Protein AF-A0A7S1U1L6-F1 (afdb_monomer)

Structure (mmCIF, N/CA/C/O backbone):
data_AF-A0A7S1U1L6-F1
#
_entry.id   AF-A0A7S1U1L6-F1
#
loop_
_atom_site.group_PDB
_atom_site.id
_atom_site.type_symbol
_atom_site.label_atom_id
_atom_site.label_alt_id
_atom_site.label_comp_id
_atom_site.label_asym_id
_atom_site.label_entity_id
_atom_site.label_seq_id
_atom_site.pdbx_PDB_ins_code
_atom_site.Cartn_x
_atom_site.Cartn_y
_atom_site.Cartn_z
_atom_site.occupancy
_atom_site.B_iso_or_equiv
_atom_site.auth_seq_id
_atom_site.auth_comp_id
_atom_site.auth_asym_id
_atom_site.auth_atom_id
_atom_site.pdbx_PDB_model_num
ATOM 1 N N . MET A 1 1 ? 3.323 -14.308 -35.738 1.00 57.06 1 MET A N 1
ATOM 2 C CA . MET A 1 1 ? 3.940 -14.763 -36.999 1.00 57.06 1 MET A CA 1
ATOM 3 C C . MET A 1 1 ? 5.128 -15.633 -36.657 1.00 57.06 1 MET A C 1
ATOM 5 O O . MET A 1 1 ? 6.142 -15.103 -36.243 1.00 57.06 1 MET A O 1
ATOM 9 N N . HIS A 1 2 ? 4.976 -16.950 -36.721 1.00 59.50 2 HIS A N 1
ATOM 10 C CA . HIS A 1 2 ? 6.103 -17.866 -36.569 1.00 59.50 2 HIS A CA 1
ATOM 11 C C . HIS A 1 2 ? 6.622 -18.168 -37.984 1.00 59.50 2 HIS A C 1
ATOM 13 O O . HIS A 1 2 ? 5.784 -18.481 -38.837 1.00 59.50 2 HIS A O 1
ATOM 19 N N . PRO A 1 3 ? 7.932 -18.046 -38.267 1.00 63.88 3 PRO A N 1
ATOM 20 C CA . PRO A 1 3 ? 8.476 -18.241 -39.618 1.00 63.88 3 PRO A CA 1
ATOM 21 C C . PRO A 1 3 ? 8.172 -19.635 -40.192 1.00 63.88 3 PRO A C 1
ATOM 23 O O . PRO A 1 3 ? 8.091 -19.804 -41.401 1.00 63.88 3 PRO A O 1
ATOM 26 N N . ASP A 1 4 ? 7.900 -20.609 -39.325 1.00 65.56 4 ASP A N 1
ATOM 27 C CA . ASP A 1 4 ? 7.534 -21.978 -39.705 1.00 65.56 4 ASP A CA 1
ATOM 28 C C . ASP A 1 4 ? 6.059 -22.128 -40.145 1.00 65.56 4 ASP A C 1
ATOM 30 O O . ASP A 1 4 ? 5.674 -23.099 -40.790 1.00 65.56 4 ASP A O 1
ATOM 34 N N . VAL A 1 5 ? 5.206 -21.152 -39.810 1.00 68.38 5 VAL A N 1
ATOM 35 C CA . VAL A 1 5 ? 3.756 -21.174 -40.094 1.00 68.38 5 VAL A CA 1
ATOM 36 C C . VAL A 1 5 ? 3.371 -20.131 -41.155 1.00 68.38 5 VAL A C 1
ATOM 38 O O . VAL A 1 5 ? 2.421 -20.330 -41.908 1.00 68.38 5 VAL A O 1
ATOM 41 N N . CYS A 1 6 ? 4.119 -19.027 -41.263 1.00 58.25 6 CYS A N 1
ATOM 42 C CA . CYS A 1 6 ? 3.937 -17.986 -42.280 1.00 58.25 6 CYS A CA 1
ATOM 43 C C . CYS A 1 6 ? 5.101 -18.000 -43.282 1.00 58.25 6 CYS A C 1
ATOM 45 O O . CYS A 1 6 ? 6.170 -17.481 -42.989 1.00 58.25 6 CYS A O 1
ATOM 47 N N . LYS A 1 7 ? 4.864 -18.534 -44.489 1.00 62.97 7 LYS A N 1
ATOM 48 C CA . LYS A 1 7 ? 5.844 -18.631 -45.595 1.00 62.97 7 LYS A CA 1
ATOM 49 C C . LYS A 1 7 ? 5.993 -17.340 -46.421 1.00 62.97 7 LYS A C 1
ATOM 51 O O . LYS A 1 7 ? 6.388 -17.393 -47.583 1.00 62.97 7 LYS A O 1
ATOM 56 N N . ALA A 1 8 ? 5.603 -16.195 -45.870 1.00 66.31 8 ALA A N 1
ATOM 57 C CA . ALA A 1 8 ? 5.705 -14.915 -46.562 1.00 66.31 8 ALA A CA 1
ATOM 58 C C . ALA A 1 8 ? 7.145 -14.380 -46.462 1.00 66.31 8 ALA A C 1
ATOM 60 O O . ALA A 1 8 ? 7.795 -14.537 -45.430 1.00 66.31 8 ALA A O 1
ATOM 61 N N . ALA A 1 9 ? 7.660 -13.769 -47.533 1.00 65.06 9 ALA A N 1
ATOM 62 C CA . ALA A 1 9 ? 9.056 -13.315 -47.610 1.00 65.06 9 ALA A CA 1
ATOM 63 C C . ALA A 1 9 ? 9.409 -12.212 -46.583 1.00 65.06 9 ALA A C 1
ATOM 65 O O . ALA A 1 9 ? 10.577 -11.986 -46.282 1.00 65.06 9 ALA A O 1
ATOM 66 N N . ASP A 1 10 ? 8.400 -11.548 -46.023 1.00 65.50 10 ASP A N 1
ATOM 67 C CA . ASP A 1 10 ? 8.478 -10.503 -44.999 1.00 65.50 10 ASP A CA 1
ATOM 68 C C . ASP A 1 10 ? 8.260 -11.026 -43.564 1.00 65.50 10 ASP A C 1
ATOM 70 O O . ASP A 1 10 ? 8.418 -10.277 -42.591 1.00 65.50 10 ASP A O 1
ATOM 74 N N . ALA A 1 11 ? 7.924 -12.311 -43.407 1.00 66.50 11 ALA A N 1
ATOM 75 C CA . ALA A 1 11 ? 7.625 -12.914 -42.112 1.00 66.50 11 ALA A CA 1
ATOM 76 C C . ALA A 1 11 ? 8.863 -12.980 -41.207 1.00 66.50 11 ALA A C 1
ATOM 78 O O . ALA A 1 11 ? 8.746 -12.781 -39.999 1.00 66.50 11 ALA A O 1
ATOM 79 N N . GLU A 1 12 ? 10.053 -13.194 -41.775 1.00 71.31 12 GLU A N 1
ATOM 80 C CA . GLU A 1 12 ? 11.312 -13.188 -41.020 1.00 71.31 12 GLU A CA 1
ATOM 81 C C . GLU A 1 12 ? 11.652 -11.784 -40.494 1.00 71.31 12 GLU A C 1
ATOM 83 O O . GLU A 1 12 ? 12.007 -11.622 -39.324 1.00 71.31 12 GLU A O 1
ATOM 88 N N . ALA A 1 13 ? 11.486 -10.754 -41.329 1.00 78.25 13 ALA A N 1
ATOM 89 C CA . ALA A 1 13 ? 11.744 -9.366 -40.950 1.00 78.25 13 ALA A CA 1
ATOM 90 C C . ALA A 1 13 ? 10.768 -8.894 -39.861 1.00 78.25 13 ALA A C 1
ATOM 92 O O . ALA A 1 13 ? 11.179 -8.309 -38.857 1.00 78.25 13 ALA A O 1
ATOM 93 N N . SER A 1 14 ? 9.485 -9.224 -40.021 1.00 77.12 14 SER A N 1
ATOM 94 C CA . SER A 1 14 ? 8.444 -8.904 -39.043 1.00 77.12 14 SER A CA 1
ATOM 95 C C . SER A 1 14 ? 8.641 -9.666 -37.732 1.00 77.12 14 SER A C 1
ATOM 97 O O . SER A 1 14 ? 8.487 -9.093 -36.655 1.00 77.12 14 SER A O 1
ATOM 99 N N . PHE A 1 15 ? 9.048 -10.939 -37.786 1.00 79.94 15 PHE A N 1
ATOM 100 C CA . PHE A 1 15 ? 9.373 -11.716 -36.588 1.00 79.94 15 PHE A CA 1
ATOM 101 C C . PHE A 1 15 ? 10.589 -11.150 -35.846 1.00 79.94 15 PHE A C 1
ATOM 103 O O . PHE A 1 15 ? 10.566 -11.060 -34.616 1.00 79.94 15 PHE A O 1
ATOM 110 N N . ARG A 1 16 ? 11.625 -10.713 -36.574 1.00 83.75 16 ARG A N 1
ATOM 111 C CA . ARG A 1 16 ? 12.809 -10.067 -35.988 1.00 83.75 16 ARG A CA 1
ATOM 112 C C . ARG A 1 16 ? 12.440 -8.766 -35.276 1.00 83.75 16 ARG A C 1
ATOM 114 O O . ARG A 1 16 ? 12.819 -8.593 -34.121 1.00 83.75 16 ARG A O 1
ATO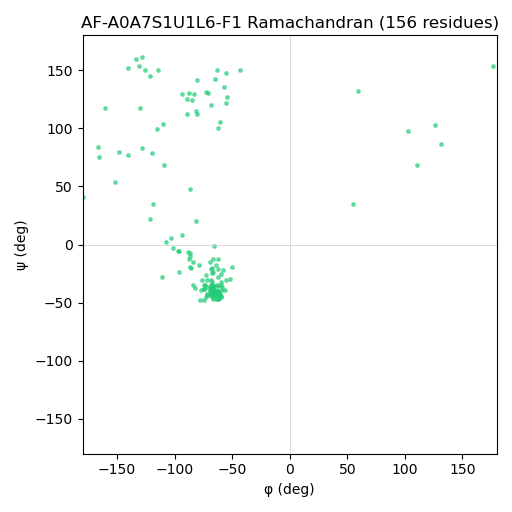M 121 N N . ALA A 1 17 ? 11.639 -7.916 -35.915 1.00 83.75 17 ALA A N 1
ATOM 122 C CA . ALA A 1 17 ? 11.164 -6.666 -35.323 1.00 83.75 17 ALA A CA 1
ATOM 123 C C . ALA A 1 17 ? 10.311 -6.898 -34.062 1.00 83.75 17 ALA A C 1
ATOM 125 O O . ALA A 1 17 ? 10.502 -6.233 -33.045 1.00 83.75 17 ALA A O 1
ATOM 126 N N . ILE A 1 18 ? 9.405 -7.882 -34.094 1.00 85.06 18 ILE A N 1
ATOM 127 C CA . ILE A 1 18 ? 8.575 -8.241 -32.935 1.00 85.06 18 ILE A CA 1
ATOM 128 C C . ILE A 1 18 ? 9.435 -8.805 -31.798 1.00 85.06 18 ILE A C 1
ATOM 130 O O . ILE A 1 18 ? 9.212 -8.461 -30.640 1.00 85.06 18 ILE A O 1
ATOM 134 N N . SER A 1 19 ? 10.433 -9.634 -32.110 1.00 85.75 19 SER A N 1
ATOM 135 C CA . SER A 1 19 ? 11.338 -10.213 -31.109 1.00 85.75 19 SER A CA 1
ATOM 136 C C . SER A 1 19 ? 12.188 -9.143 -30.420 1.00 85.75 19 SER A C 1
ATOM 138 O O . SER A 1 19 ? 12.371 -9.178 -29.203 1.00 85.75 19 SER A O 1
ATOM 140 N N . GLU A 1 20 ? 12.674 -8.160 -31.177 1.00 85.69 20 GLU A N 1
ATOM 141 C CA . GLU A 1 20 ? 13.434 -7.033 -30.635 1.00 85.69 20 GLU A CA 1
ATOM 142 C C . GLU A 1 20 ? 12.567 -6.124 -29.755 1.00 85.69 20 GLU A C 1
ATOM 144 O O . GLU A 1 20 ? 12.964 -5.798 -28.634 1.00 85.69 20 GLU A O 1
ATOM 149 N N . ALA A 1 21 ? 11.357 -5.788 -30.212 1.00 89.31 21 ALA A N 1
ATOM 150 C CA . ALA A 1 21 ? 10.394 -5.027 -29.421 1.00 89.31 21 ALA A CA 1
ATOM 151 C C . ALA A 1 21 ? 10.014 -5.766 -28.130 1.00 89.31 21 ALA A C 1
ATOM 153 O O . ALA A 1 21 ? 9.971 -5.163 -27.058 1.00 89.31 21 ALA A O 1
ATOM 154 N N . TYR A 1 22 ? 9.796 -7.082 -28.211 1.00 87.44 22 TYR A N 1
ATOM 155 C CA . TYR A 1 22 ? 9.485 -7.901 -27.046 1.00 87.44 22 TYR A CA 1
ATOM 156 C C . TYR A 1 22 ? 10.623 -7.883 -26.028 1.00 87.44 22 TYR A C 1
ATOM 158 O O . TYR A 1 22 ? 10.353 -7.664 -24.857 1.00 87.44 22 TYR A O 1
ATOM 166 N N . ARG A 1 23 ? 11.889 -8.005 -26.454 1.00 87.75 23 ARG A N 1
ATOM 167 C CA .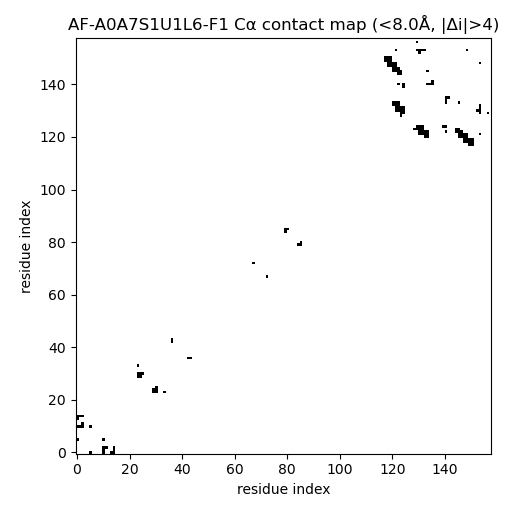 ARG A 1 23 ? 13.053 -7.944 -25.550 1.00 87.75 23 ARG A CA 1
ATOM 168 C C . ARG A 1 23 ? 13.102 -6.652 -24.727 1.00 87.75 23 ARG A C 1
ATOM 170 O O . ARG A 1 23 ? 13.475 -6.687 -23.559 1.00 87.75 23 ARG A O 1
ATOM 177 N N . VAL A 1 24 ? 12.747 -5.521 -25.335 1.00 87.75 24 VAL A N 1
ATOM 178 C CA . VAL A 1 24 ? 12.731 -4.212 -24.661 1.00 87.75 24 VAL A CA 1
ATOM 179 C C . VAL A 1 24 ? 11.505 -4.064 -23.757 1.00 87.75 24 VAL A C 1
ATOM 181 O O . VAL A 1 24 ? 11.617 -3.529 -22.660 1.00 87.75 24 VAL A O 1
ATOM 184 N N . LEU A 1 25 ? 10.339 -4.545 -24.192 1.00 88.81 25 LEU A N 1
ATOM 185 C CA . LEU A 1 25 ? 9.076 -4.372 -23.465 1.00 88.81 25 LEU A CA 1
ATOM 186 C C . LEU A 1 25 ? 8.821 -5.438 -22.387 1.00 88.81 25 LEU A C 1
ATOM 188 O O . LEU A 1 25 ? 7.998 -5.203 -21.500 1.00 88.81 25 LEU A O 1
ATOM 192 N N . SER A 1 26 ? 9.485 -6.595 -22.460 1.00 90.06 26 SER A N 1
ATOM 193 C CA . SER A 1 26 ? 9.336 -7.695 -21.500 1.00 90.06 26 SER A CA 1
ATOM 194 C C . SER A 1 26 ? 10.060 -7.435 -20.183 1.00 90.06 26 SER A C 1
ATOM 196 O O . SER A 1 26 ? 9.627 -7.920 -19.143 1.00 90.06 26 SER A O 1
ATOM 198 N N . ASP A 1 27 ? 11.168 -6.693 -20.223 1.00 90.12 27 ASP A N 1
ATOM 199 C CA . ASP A 1 27 ? 11.929 -6.317 -19.035 1.00 90.12 27 ASP A CA 1
ATOM 200 C C . ASP A 1 27 ? 11.383 -4.997 -18.473 1.00 90.12 27 ASP A C 1
ATOM 202 O O . ASP A 1 27 ? 11.296 -3.989 -19.178 1.00 90.12 27 ASP A O 1
ATOM 206 N N . ALA A 1 28 ? 11.004 -4.999 -17.193 1.00 87.88 28 ALA A N 1
ATOM 207 C CA . ALA A 1 28 ? 10.410 -3.838 -16.538 1.00 87.88 28 ALA A CA 1
ATOM 208 C C . ALA A 1 28 ? 11.340 -2.610 -16.539 1.00 87.88 28 ALA A C 1
ATOM 210 O O . ALA A 1 28 ? 10.861 -1.487 -16.678 1.00 87.88 28 ALA A O 1
ATOM 211 N N . ASN A 1 29 ? 12.654 -2.809 -16.430 1.00 83.38 29 ASN A N 1
ATOM 212 C CA . ASN A 1 29 ? 13.639 -1.732 -16.435 1.00 83.38 29 ASN A CA 1
ATOM 213 C C . ASN A 1 29 ? 13.827 -1.162 -17.849 1.00 83.38 29 ASN A C 1
ATOM 215 O O . ASN A 1 29 ? 13.749 0.049 -18.056 1.00 83.38 29 ASN A O 1
ATOM 219 N N . LEU A 1 30 ? 13.993 -2.033 -18.850 1.00 86.06 30 LEU A N 1
ATOM 220 C CA . LEU A 1 30 ? 14.130 -1.598 -20.247 1.00 86.06 30 LEU A CA 1
ATOM 221 C C . LEU A 1 30 ? 12.865 -0.895 -20.757 1.00 86.06 30 LEU A C 1
ATOM 223 O O . LEU A 1 30 ? 12.962 0.090 -21.494 1.00 86.06 30 LEU A O 1
ATOM 227 N N . ARG A 1 31 ? 11.688 -1.338 -20.308 1.00 90.06 31 ARG A N 1
ATOM 228 C CA . ARG A 1 31 ? 10.414 -0.684 -20.606 1.00 90.06 31 ARG A CA 1
ATOM 229 C C . ARG A 1 31 ? 10.330 0.718 -20.010 1.00 90.06 31 ARG A C 1
ATOM 231 O O . ARG A 1 31 ? 9.894 1.631 -20.705 1.00 90.06 31 ARG A O 1
ATOM 238 N N . VAL A 1 32 ? 10.768 0.911 -18.766 1.00 89.19 32 VAL A N 1
ATOM 239 C CA . VAL A 1 32 ? 10.796 2.242 -18.133 1.00 89.19 32 VAL A CA 1
ATOM 240 C C . VAL A 1 32 ? 11.704 3.189 -18.914 1.00 89.19 32 VAL A C 1
ATOM 242 O O . VAL A 1 32 ? 11.277 4.292 -19.246 1.00 89.19 32 VAL A O 1
ATOM 245 N N . ILE A 1 33 ? 12.904 2.738 -19.293 1.00 85.56 33 ILE A N 1
ATOM 246 C CA . ILE A 1 33 ? 13.844 3.530 -20.102 1.00 85.56 33 ILE A CA 1
ATOM 247 C C . ILE A 1 33 ? 13.218 3.906 -21.455 1.00 85.56 33 ILE A C 1
ATOM 249 O O . ILE A 1 33 ? 13.291 5.064 -21.871 1.00 85.56 33 ILE A O 1
ATOM 253 N N . TYR A 1 34 ? 12.559 2.956 -22.124 1.00 85.69 34 TYR A N 1
ATOM 254 C CA . TYR A 1 34 ? 11.847 3.204 -23.380 1.00 85.69 34 TYR A CA 1
ATOM 255 C C . TYR A 1 34 ? 10.701 4.219 -23.212 1.00 85.69 34 TYR A C 1
ATOM 257 O O . TYR A 1 34 ? 10.585 5.169 -23.992 1.00 85.69 34 TYR A O 1
ATOM 265 N N . ASP A 1 35 ? 9.883 4.071 -22.167 1.00 89.31 35 ASP A N 1
ATOM 266 C CA . ASP A 1 35 ? 8.751 4.957 -21.876 1.00 89.31 35 ASP A CA 1
ATOM 267 C C . ASP A 1 35 ? 9.206 6.369 -21.455 1.00 89.31 35 ASP A C 1
ATOM 269 O O . ASP A 1 35 ? 8.517 7.362 -21.713 1.00 89.31 35 ASP A O 1
ATOM 273 N N . GLU A 1 36 ? 10.363 6.500 -20.810 1.00 84.81 36 GLU A N 1
ATOM 274 C CA . GLU A 1 36 ? 10.987 7.788 -20.492 1.00 84.81 36 GLU A CA 1
ATOM 275 C C . GLU A 1 36 ? 11.570 8.478 -21.727 1.00 84.81 36 GLU A C 1
ATOM 277 O O . GLU A 1 36 ? 11.309 9.666 -21.937 1.00 84.81 36 GLU A O 1
ATOM 282 N N . ALA A 1 37 ? 12.287 7.734 -22.574 1.00 84.25 37 ALA A N 1
ATOM 283 C CA . ALA A 1 37 ? 12.810 8.236 -23.843 1.00 84.25 37 ALA A CA 1
ATOM 284 C C . ALA A 1 37 ? 11.683 8.735 -24.758 1.00 84.25 37 ALA A C 1
ATOM 286 O O . ALA A 1 37 ? 11.805 9.789 -25.383 1.00 84.25 37 ALA A O 1
ATOM 287 N N . ARG A 1 38 ? 10.547 8.024 -24.776 1.00 81.38 38 ARG A N 1
ATOM 288 C CA . ARG A 1 38 ? 9.355 8.411 -25.539 1.00 81.38 38 ARG A CA 1
ATOM 289 C C . ARG A 1 38 ? 8.679 9.671 -24.997 1.00 81.38 38 ARG A C 1
ATOM 291 O O . ARG A 1 38 ? 8.219 10.496 -25.782 1.00 81.38 38 ARG A O 1
ATOM 298 N N . ARG A 1 39 ? 8.581 9.819 -23.672 1.00 84.69 39 ARG A N 1
ATOM 299 C CA . ARG A 1 39 ? 7.947 10.990 -23.037 1.00 84.69 39 ARG A CA 1
ATOM 300 C C . ARG A 1 39 ? 8.793 12.251 -23.142 1.00 84.69 39 ARG A C 1
ATOM 302 O O . ARG A 1 39 ? 8.236 13.343 -23.083 1.00 84.69 39 ARG A O 1
ATOM 309 N N . ASN A 1 40 ? 10.112 12.116 -23.265 1.00 79.38 40 ASN A N 1
ATOM 310 C CA . ASN A 1 40 ? 11.010 13.261 -23.243 1.00 79.38 40 ASN A CA 1
ATOM 311 C C . ASN A 1 40 ? 12.158 13.112 -24.264 1.00 79.38 40 ASN A C 1
ATOM 313 O O . ASN A 1 40 ? 13.297 12.832 -23.883 1.00 79.38 40 ASN A O 1
ATOM 317 N N . PRO A 1 41 ? 11.887 13.329 -25.565 1.00 69.25 41 PRO A N 1
ATOM 318 C CA . PRO A 1 41 ? 12.867 13.116 -26.635 1.00 69.25 41 PRO A CA 1
ATOM 319 C C . PRO A 1 41 ? 14.108 14.020 -26.522 1.00 69.25 41 PRO A C 1
ATOM 321 O O . PRO A 1 41 ? 15.171 13.677 -27.023 1.00 69.25 41 PRO A O 1
ATOM 324 N N . HIS A 1 42 ? 14.011 15.145 -25.808 1.00 68.31 42 HIS A N 1
ATOM 325 C CA . HIS A 1 42 ? 15.128 16.073 -25.588 1.00 68.31 42 HIS A CA 1
ATOM 326 C C . HIS A 1 42 ? 16.010 15.726 -24.381 1.00 68.31 42 HIS A C 1
ATOM 328 O O . HIS A 1 42 ? 17.050 16.357 -24.184 1.00 68.31 42 HIS A O 1
ATOM 334 N N . ARG A 1 43 ? 15.624 14.741 -23.557 1.00 57.34 43 ARG A N 1
ATOM 335 C CA . ARG A 1 43 ? 16.415 14.332 -22.384 1.00 57.34 43 ARG A CA 1
ATOM 336 C C . ARG A 1 43 ? 17.684 13.576 -22.780 1.00 57.34 43 ARG A C 1
ATOM 338 O O . ARG A 1 43 ? 18.690 13.704 -22.097 1.00 57.34 43 ARG A O 1
ATOM 345 N N . PHE A 1 44 ? 17.647 12.853 -23.899 1.00 56.06 44 PHE A N 1
ATOM 346 C CA . PHE A 1 44 ? 18.793 12.107 -24.427 1.00 56.06 44 PHE A CA 1
ATOM 347 C C . PHE A 1 44 ? 19.751 12.955 -25.277 1.00 56.06 44 PHE A C 1
ATOM 349 O O . PHE A 1 44 ? 20.884 12.545 -25.492 1.00 56.06 44 PHE A O 1
ATOM 356 N N . ASP A 1 45 ? 19.338 14.150 -25.708 1.00 55.78 45 ASP A N 1
ATOM 357 C CA . ASP A 1 45 ? 20.158 15.044 -26.544 1.00 55.78 45 ASP A CA 1
ATOM 358 C C . ASP A 1 45 ? 21.082 15.959 -25.710 1.00 55.78 45 ASP A C 1
ATOM 360 O O . ASP A 1 45 ? 22.088 16.473 -26.190 1.00 55.78 45 ASP A O 1
ATOM 364 N N . LYS A 1 46 ? 20.779 16.143 -24.414 1.00 47.91 46 LYS A N 1
ATOM 365 C CA . LYS A 1 46 ? 21.547 17.019 -23.506 1.00 47.91 46 LYS A CA 1
ATOM 366 C C . LYS A 1 46 ? 22.409 16.290 -22.474 1.00 47.91 46 LYS A C 1
ATOM 368 O O . LYS A 1 46 ? 23.075 16.946 -21.678 1.00 47.91 46 LYS A O 1
ATOM 373 N N . THR A 1 47 ? 22.447 14.960 -22.496 1.00 44.78 47 THR A N 1
ATOM 374 C CA . THR A 1 47 ? 23.335 14.160 -21.638 1.00 44.78 47 THR A CA 1
ATOM 375 C C . THR A 1 47 ? 24.437 13.539 -22.487 1.00 44.78 47 THR A C 1
ATOM 377 O O . THR A 1 47 ? 24.510 12.330 -22.693 1.00 44.78 47 THR A O 1
ATOM 380 N N . GLY A 1 48 ? 25.324 14.398 -22.993 1.00 45.91 48 GLY A N 1
ATOM 381 C CA . GLY A 1 48 ? 26.652 13.972 -23.407 1.00 45.91 48 GLY A CA 1
ATOM 382 C C . GLY A 1 48 ? 27.398 13.434 -22.187 1.00 45.91 48 GLY A C 1
ATOM 383 O O . GLY A 1 48 ? 27.898 14.208 -21.379 1.00 45.91 48 GLY A O 1
ATOM 384 N N . GLY A 1 49 ? 27.447 12.110 -22.050 1.00 49.78 49 GLY A N 1
ATOM 385 C CA . GLY A 1 49 ? 28.299 11.427 -21.081 1.00 49.78 49 GLY A CA 1
ATOM 386 C C . GLY A 1 49 ? 27.553 10.456 -20.176 1.00 49.78 49 GLY A C 1
ATOM 387 O O . GLY A 1 49 ? 26.964 10.852 -19.178 1.00 49.78 49 GLY A O 1
ATOM 388 N N . GLY A 1 50 ? 27.689 9.164 -20.480 1.00 49.72 50 GLY A N 1
ATOM 389 C CA . GLY A 1 50 ? 27.592 8.117 -19.464 1.00 49.72 50 GLY A CA 1
ATOM 390 C C . GLY A 1 50 ? 26.362 7.219 -19.529 1.00 49.72 50 GLY A C 1
ATOM 391 O O . GLY A 1 50 ? 25.569 7.228 -18.602 1.00 49.72 50 GLY A O 1
ATOM 392 N N . MET A 1 51 ? 26.262 6.377 -20.561 1.00 46.81 51 MET A N 1
ATOM 393 C CA . MET A 1 51 ? 25.870 4.966 -20.390 1.00 46.81 51 MET A CA 1
ATOM 394 C C . MET A 1 51 ? 26.189 4.185 -21.675 1.00 46.81 51 MET A C 1
ATOM 396 O O . MET A 1 51 ? 25.330 3.902 -22.501 1.00 46.81 51 MET A O 1
ATOM 400 N N . GLY A 1 52 ? 27.472 3.895 -21.885 1.00 44.47 52 GLY A N 1
ATOM 401 C CA . GLY A 1 52 ? 27.972 3.176 -23.059 1.00 44.47 52 GLY A CA 1
ATOM 402 C C . GLY A 1 52 ? 29.251 2.425 -22.719 1.00 44.47 52 GLY A C 1
ATOM 403 O O . GLY A 1 52 ? 30.285 2.637 -23.337 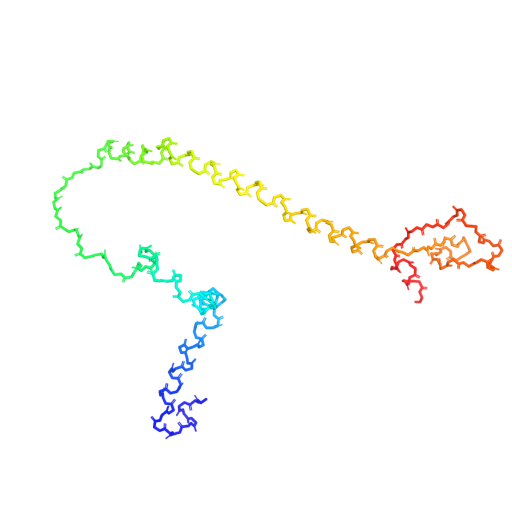1.00 44.47 52 GLY A O 1
ATOM 404 N N . ALA A 1 53 ? 29.211 1.595 -21.676 1.00 47.12 53 ALA A N 1
ATOM 405 C CA . ALA A 1 53 ? 30.346 0.789 -21.230 1.00 47.12 53 ALA A CA 1
ATOM 406 C C . ALA A 1 53 ? 30.429 -0.555 -21.982 1.00 47.12 53 ALA A C 1
ATOM 408 O O . ALA A 1 53 ? 30.597 -1.609 -21.375 1.00 47.12 53 ALA A O 1
ATOM 409 N N . TYR A 1 54 ? 30.324 -0.525 -23.313 1.00 46.91 54 TYR A N 1
ATOM 410 C CA . TYR A 1 54 ? 30.586 -1.685 -24.169 1.00 46.91 54 TYR A CA 1
ATOM 411 C C . TYR A 1 54 ? 31.580 -1.273 -25.262 1.00 46.91 54 TYR A C 1
ATOM 413 O O . TYR A 1 54 ? 31.195 -0.903 -26.364 1.00 46.91 54 TYR A O 1
ATOM 421 N N . GLY A 1 55 ? 32.877 -1.294 -24.941 1.00 45.75 55 GLY A N 1
ATOM 422 C CA . GLY A 1 55 ? 33.947 -1.135 -25.935 1.00 45.75 55 GLY A CA 1
ATOM 423 C C . GLY A 1 55 ? 35.009 -0.110 -25.552 1.00 45.75 55 GLY A C 1
ATOM 424 O O . GLY A 1 55 ? 34.937 1.046 -25.947 1.00 45.75 55 GLY A O 1
ATOM 425 N N . GLY A 1 56 ? 36.032 -0.530 -24.804 1.00 39.22 56 GLY A N 1
ATOM 426 C CA . GLY A 1 56 ? 37.129 0.378 -24.458 1.00 39.22 56 GLY A CA 1
ATOM 427 C C . GLY A 1 56 ? 38.241 -0.225 -23.608 1.00 39.22 56 GLY A C 1
ATOM 428 O O . GLY A 1 56 ? 38.712 0.428 -22.688 1.00 39.22 56 GLY A O 1
ATOM 429 N N . ALA A 1 57 ? 38.665 -1.463 -23.880 1.00 41.22 57 ALA A N 1
ATOM 430 C CA . ALA A 1 57 ? 39.763 -2.120 -23.155 1.00 41.22 57 ALA A CA 1
ATOM 431 C C . ALA A 1 57 ? 40.951 -2.481 -24.071 1.00 41.22 57 ALA A C 1
ATOM 433 O O . ALA A 1 57 ? 41.597 -3.507 -23.884 1.00 41.22 57 ALA A O 1
ATOM 434 N N . ALA A 1 58 ? 41.240 -1.654 -25.083 1.00 44.81 58 ALA A N 1
ATOM 435 C CA . ALA A 1 58 ? 42.305 -1.907 -26.065 1.00 44.81 58 ALA A CA 1
ATOM 436 C C . ALA A 1 58 ? 43.382 -0.810 -26.122 1.00 44.81 58 ALA A C 1
ATOM 438 O O . ALA A 1 58 ? 44.086 -0.678 -27.117 1.00 44.81 58 ALA A O 1
ATOM 439 N N . ALA A 1 59 ? 43.545 -0.019 -25.064 1.00 48.91 59 ALA A N 1
ATOM 440 C CA . ALA A 1 59 ? 44.612 0.970 -25.017 1.00 48.91 59 ALA A CA 1
ATOM 441 C C . ALA A 1 59 ? 45.094 1.157 -23.587 1.00 48.91 59 ALA A C 1
ATOM 443 O O . ALA A 1 59 ? 44.656 2.113 -22.971 1.00 48.91 59 ALA A O 1
ATOM 444 N N . ARG A 1 60 ? 45.943 0.241 -23.079 1.00 42.34 60 ARG A N 1
ATOM 445 C CA . ARG A 1 60 ? 47.126 0.501 -22.216 1.00 42.34 60 ARG A CA 1
ATOM 446 C C . ARG A 1 60 ? 48.004 -0.759 -22.144 1.00 42.34 60 ARG A C 1
ATOM 448 O O . ARG A 1 60 ? 47.927 -1.538 -21.203 1.00 42.34 60 ARG A O 1
ATOM 455 N N . ARG A 1 61 ? 48.873 -0.954 -23.137 1.00 50.03 61 ARG A N 1
ATOM 456 C CA . ARG A 1 61 ? 50.143 -1.671 -22.940 1.00 50.03 61 ARG A CA 1
ATOM 457 C C . ARG A 1 61 ? 51.271 -0.678 -23.184 1.00 50.03 61 ARG A C 1
ATOM 459 O O . ARG A 1 61 ? 51.602 -0.413 -24.331 1.00 50.03 61 ARG A O 1
ATOM 466 N N . ALA A 1 62 ? 51.836 -0.139 -22.109 1.00 41.50 62 ALA A N 1
ATOM 467 C CA . ALA A 1 62 ? 53.162 0.467 -22.111 1.00 41.50 62 ALA A CA 1
ATOM 468 C C . ALA A 1 62 ? 53.700 0.533 -20.673 1.00 41.50 62 ALA A C 1
ATOM 470 O O . ALA A 1 62 ? 53.137 1.236 -19.843 1.00 41.50 62 ALA A O 1
ATOM 471 N N . GLY A 1 63 ? 54.810 -0.169 -20.423 1.00 40.12 63 GLY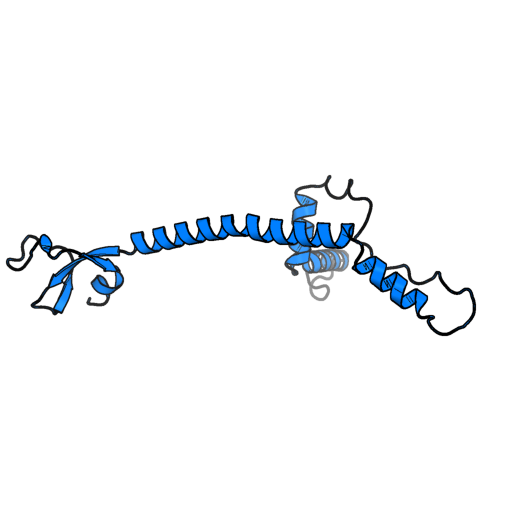 A N 1
ATOM 472 C CA . GLY A 1 63 ? 55.817 0.274 -19.456 1.00 40.12 63 GLY A CA 1
ATOM 473 C C . GLY A 1 63 ? 55.857 -0.398 -18.080 1.00 40.12 63 GLY A C 1
ATOM 474 O O . GLY A 1 63 ? 55.182 0.050 -17.171 1.00 40.12 63 GLY A O 1
ATOM 475 N N . LYS A 1 64 ? 56.770 -1.378 -17.973 1.00 46.81 64 LYS A N 1
ATOM 476 C CA . LYS A 1 64 ? 57.747 -1.645 -16.890 1.00 46.81 64 LYS A CA 1
ATOM 477 C C . LYS A 1 64 ? 57.248 -1.900 -15.448 1.00 46.81 64 LYS A C 1
ATOM 479 O O . LYS A 1 64 ? 56.443 -1.176 -14.887 1.00 46.81 64 LYS A O 1
ATOM 484 N N . SER A 1 65 ? 57.799 -2.967 -14.877 1.00 56.06 65 SER A N 1
ATOM 485 C CA . SER A 1 65 ? 57.614 -3.480 -13.519 1.00 56.06 65 SER A CA 1
ATOM 486 C C . SER A 1 65 ? 57.915 -2.450 -12.425 1.00 56.06 65 SER A C 1
ATOM 488 O O . SER A 1 65 ? 58.795 -1.616 -12.608 1.00 56.06 65 SER A O 1
ATOM 490 N N . ASP A 1 66 ? 57.200 -2.521 -11.298 1.00 53.34 66 ASP A N 1
ATOM 491 C CA . ASP A 1 66 ? 57.725 -2.912 -9.975 1.00 53.34 66 ASP A CA 1
ATOM 492 C C . ASP A 1 66 ? 56.598 -2.784 -8.922 1.00 53.34 66 ASP A C 1
ATOM 494 O O . ASP A 1 66 ? 55.612 -2.082 -9.138 1.00 53.34 66 ASP A O 1
ATOM 498 N N . ALA A 1 67 ? 56.681 -3.563 -7.840 1.00 62.72 67 ALA A N 1
ATOM 499 C CA . ALA A 1 67 ? 55.642 -3.780 -6.820 1.00 62.72 67 ALA A CA 1
ATOM 500 C C . ALA A 1 67 ? 54.888 -2.506 -6.359 1.00 62.72 67 ALA A C 1
ATOM 502 O O . ALA A 1 67 ? 55.488 -1.430 -6.320 1.00 62.72 67 ALA A O 1
ATOM 503 N N . PRO A 1 68 ? 53.599 -2.606 -5.951 1.00 54.19 68 PRO A N 1
ATOM 504 C CA . PRO A 1 68 ? 52.819 -1.445 -5.528 1.00 54.19 68 PRO A CA 1
ATOM 505 C C . PRO A 1 68 ? 53.484 -0.793 -4.314 1.00 54.19 68 PRO A C 1
ATOM 507 O O . PRO A 1 68 ? 53.437 -1.308 -3.198 1.00 54.19 68 PRO A O 1
ATOM 510 N N . SER A 1 69 ? 54.134 0.344 -4.541 1.00 64.56 69 SER A N 1
ATOM 511 C CA . SER A 1 69 ? 54.698 1.157 -3.477 1.00 64.56 69 SER A CA 1
ATOM 512 C C . SER A 1 69 ? 53.558 1.684 -2.603 1.00 64.56 69 SER A C 1
ATOM 514 O O . SER A 1 69 ? 52.480 2.028 -3.092 1.00 64.56 69 SER A O 1
ATOM 516 N N . VAL A 1 70 ? 53.790 1.755 -1.290 1.00 63.31 70 VAL A N 1
ATOM 517 C CA . VAL A 1 70 ? 52.830 2.228 -0.269 1.00 63.31 70 VAL A CA 1
ATOM 518 C C . VAL A 1 70 ? 52.188 3.587 -0.596 1.00 63.31 70 VAL A C 1
ATOM 520 O O . VAL A 1 70 ? 51.104 3.898 -0.107 1.00 63.31 70 VAL A O 1
ATOM 523 N N . HIS A 1 71 ? 52.810 4.361 -1.487 1.00 59.75 71 HIS A N 1
ATOM 524 C CA . HIS A 1 71 ? 52.304 5.618 -2.032 1.00 59.75 71 HIS A CA 1
ATOM 525 C C . HIS A 1 71 ? 51.070 5.459 -2.938 1.00 59.75 71 HIS A C 1
ATOM 527 O O . HIS A 1 71 ? 50.204 6.327 -2.923 1.00 59.75 71 HIS A O 1
ATOM 533 N N . VAL A 1 72 ? 50.933 4.352 -3.679 1.00 63.22 72 VAL A N 1
ATOM 534 C CA . VAL A 1 72 ? 49.745 4.079 -4.516 1.00 63.22 72 VAL A CA 1
ATOM 535 C C . VAL A 1 72 ? 48.535 3.731 -3.644 1.00 63.22 72 VAL A C 1
ATOM 537 O O . VAL A 1 72 ? 47.419 4.158 -3.931 1.00 63.22 72 VAL A O 1
ATOM 540 N N . LEU A 1 73 ? 48.763 3.008 -2.542 1.00 59.91 73 LEU A N 1
ATOM 541 C CA . LEU A 1 73 ? 47.719 2.690 -1.565 1.00 59.91 73 LEU A CA 1
ATOM 542 C C . LEU A 1 73 ? 47.266 3.935 -0.785 1.00 59.91 73 LEU A C 1
ATOM 544 O O . LEU A 1 73 ? 46.068 4.104 -0.574 1.00 59.91 73 LEU A O 1
ATOM 548 N N . HIS A 1 74 ? 48.188 4.831 -0.415 1.00 60.44 74 HIS A N 1
ATOM 549 C CA . HIS A 1 74 ? 47.836 6.113 0.213 1.00 60.44 74 HIS A CA 1
ATOM 550 C C . HIS A 1 74 ? 47.080 7.048 -0.738 1.00 60.44 74 HIS A C 1
ATOM 552 O O . HIS A 1 74 ? 46.058 7.597 -0.350 1.00 60.44 74 HIS A O 1
ATOM 558 N N . ALA A 1 75 ? 47.509 7.167 -1.999 1.00 62.28 75 ALA A N 1
ATOM 559 C CA . ALA A 1 75 ? 46.812 7.996 -2.984 1.00 62.28 75 ALA A CA 1
ATOM 560 C C . ALA A 1 75 ? 45.378 7.503 -3.259 1.00 62.28 75 ALA A C 1
ATOM 562 O O . ALA A 1 75 ? 44.463 8.304 -3.445 1.00 62.28 75 ALA A O 1
ATOM 563 N N . ALA A 1 76 ? 45.164 6.184 -3.249 1.00 62.91 76 ALA A N 1
ATOM 564 C CA . ALA A 1 76 ? 43.827 5.605 -3.343 1.00 62.91 76 ALA A CA 1
ATOM 565 C C . ALA A 1 76 ? 42.977 5.906 -2.096 1.00 62.91 76 ALA A C 1
ATOM 567 O O . ALA A 1 76 ? 41.780 6.161 -2.222 1.00 62.91 76 ALA A O 1
ATOM 568 N N . PHE A 1 77 ? 43.588 5.911 -0.907 1.00 61.56 77 PHE A N 1
ATOM 569 C CA . PHE A 1 77 ? 42.906 6.269 0.334 1.00 61.56 77 PHE A CA 1
ATOM 570 C C . PHE A 1 77 ? 42.506 7.751 0.345 1.00 61.56 77 PHE A C 1
ATOM 572 O O . PHE A 1 77 ? 41.334 8.036 0.567 1.00 61.56 77 PHE A O 1
ATOM 579 N N . ASP A 1 78 ? 43.411 8.664 -0.025 1.00 61.38 78 ASP A N 1
ATOM 580 C CA . ASP A 1 78 ? 43.150 10.111 -0.121 1.00 61.38 78 ASP A CA 1
ATOM 581 C C . ASP A 1 78 ? 42.072 10.462 -1.160 1.00 61.38 78 ASP A C 1
ATOM 583 O O . ASP A 1 78 ? 41.349 11.444 -1.000 1.00 61.38 78 ASP A O 1
ATOM 587 N N . MET A 1 79 ? 41.906 9.648 -2.210 1.00 63.81 79 MET A N 1
ATOM 588 C CA . MET A 1 79 ? 40.805 9.801 -3.169 1.00 63.81 79 MET A CA 1
ATOM 589 C C . MET A 1 79 ? 39.441 9.468 -2.543 1.00 63.81 79 MET A C 1
ATOM 591 O O . MET A 1 79 ? 38.440 10.106 -2.867 1.00 63.81 79 MET A O 1
ATOM 595 N N . ILE A 1 80 ? 39.395 8.483 -1.643 1.00 67.75 80 ILE A N 1
ATOM 596 C CA . ILE A 1 80 ? 38.169 8.021 -0.974 1.00 67.75 80 ILE A CA 1
ATOM 597 C C . ILE A 1 80 ? 37.828 8.916 0.225 1.00 67.75 80 ILE A C 1
ATOM 599 O O . ILE A 1 80 ? 36.656 9.205 0.464 1.00 67.75 80 ILE A O 1
ATOM 603 N N . THR A 1 81 ? 38.835 9.388 0.962 1.00 70.75 81 THR A N 1
ATOM 604 C CA . THR A 1 81 ? 38.676 10.259 2.136 1.00 70.75 81 THR A CA 1
ATOM 605 C C . THR A 1 81 ? 38.764 11.746 1.810 1.00 70.75 81 THR A C 1
ATOM 607 O O . THR A 1 81 ? 38.738 12.570 2.727 1.00 70.75 81 THR A O 1
ATOM 610 N N . HIS A 1 82 ? 38.810 12.118 0.526 1.00 78.00 82 HIS A N 1
ATOM 611 C CA . HIS A 1 82 ? 38.838 13.519 0.130 1.00 78.00 82 HIS A CA 1
ATOM 612 C C . HIS A 1 82 ? 37.643 14.266 0.761 1.00 78.00 82 HIS A C 1
ATOM 614 O O . HIS A 1 82 ? 36.491 13.851 0.576 1.00 78.00 82 HIS A O 1
ATOM 620 N N . PRO A 1 83 ? 37.867 15.387 1.474 1.00 76.12 83 PRO A N 1
ATOM 621 C CA . PRO A 1 83 ? 36.848 16.015 2.322 1.00 76.12 83 PRO A CA 1
ATOM 622 C C . PRO A 1 83 ? 35.590 16.435 1.550 1.00 76.12 83 PRO A C 1
ATOM 624 O O . PRO A 1 83 ? 34.482 16.352 2.072 1.00 76.12 83 PRO A O 1
ATOM 627 N N . LEU A 1 84 ? 35.742 16.818 0.277 1.00 77.06 84 LEU A N 1
ATOM 628 C CA . LEU A 1 84 ? 34.613 17.151 -0.598 1.00 77.06 84 LEU A CA 1
ATOM 629 C C . LEU A 1 84 ? 33.747 15.936 -0.960 1.00 77.06 84 LEU A C 1
ATOM 631 O O . LEU A 1 84 ? 32.529 16.064 -1.036 1.00 77.06 84 LEU A O 1
ATOM 635 N N . LEU A 1 85 ? 34.344 14.759 -1.158 1.00 80.00 85 LEU A N 1
ATOM 636 C CA . LEU A 1 85 ? 33.605 13.551 -1.528 1.00 80.00 85 LEU A CA 1
ATOM 637 C C . LEU A 1 85 ? 32.800 13.035 -0.329 1.00 80.00 85 LEU A C 1
ATOM 639 O O . LEU A 1 85 ? 31.610 12.750 -0.459 1.00 80.00 85 LEU A O 1
ATOM 643 N N . VAL A 1 86 ? 33.413 13.022 0.859 1.00 81.75 86 VAL A N 1
ATOM 644 C CA . VAL A 1 86 ? 32.731 12.670 2.114 1.00 81.75 86 VAL A CA 1
ATOM 645 C C . VAL A 1 86 ? 31.590 13.647 2.413 1.00 81.75 86 VAL A C 1
ATOM 647 O O . VAL A 1 86 ? 30.491 13.212 2.755 1.00 81.75 86 VAL A O 1
ATOM 650 N N . ALA A 1 87 ? 31.800 14.955 2.225 1.00 79.19 87 ALA A N 1
ATOM 651 C CA . ALA A 1 87 ? 30.751 15.956 2.420 1.00 79.19 87 ALA A CA 1
ATOM 652 C C . ALA A 1 87 ? 29.563 15.760 1.462 1.00 79.19 87 ALA A C 1
ATOM 654 O O . ALA A 1 87 ? 28.413 15.847 1.893 1.00 79.19 87 ALA A O 1
ATOM 655 N N . VAL A 1 88 ? 29.814 15.438 0.188 1.00 82.25 88 VAL A N 1
ATOM 656 C CA . VAL A 1 88 ? 28.753 15.167 -0.798 1.00 82.25 88 VAL A CA 1
ATOM 657 C C . VAL A 1 88 ? 27.974 13.899 -0.450 1.00 82.25 88 VAL A C 1
ATOM 659 O O . VAL A 1 88 ? 26.746 13.919 -0.497 1.00 82.25 88 VAL A O 1
ATOM 662 N N . LEU A 1 89 ? 28.649 12.821 -0.040 1.00 81.94 89 LEU A N 1
ATOM 663 C CA . LEU A 1 89 ? 27.975 11.588 0.384 1.00 81.94 89 LEU A CA 1
ATOM 664 C C . LEU A 1 89 ? 27.132 11.799 1.650 1.00 81.94 89 LEU A C 1
ATOM 666 O O . LEU A 1 89 ? 25.995 11.334 1.714 1.00 81.94 89 LEU A O 1
ATOM 670 N N . MET A 1 90 ? 27.640 12.557 2.624 1.00 82.69 90 MET A N 1
ATOM 671 C C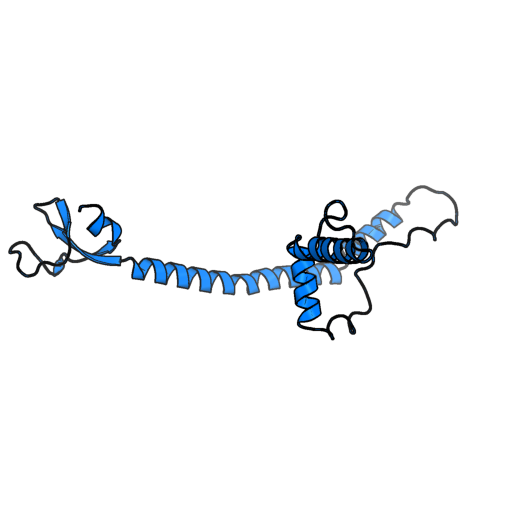A . MET A 1 90 ? 26.897 12.901 3.841 1.00 82.69 90 MET A CA 1
ATOM 672 C C . MET A 1 90 ? 25.693 13.811 3.549 1.00 82.69 90 MET A C 1
ATOM 674 O O . MET A 1 90 ? 24.613 13.615 4.111 1.00 82.69 90 MET A O 1
ATOM 678 N N . MET A 1 91 ? 25.829 14.777 2.637 1.00 81.31 91 MET A N 1
ATOM 679 C CA . MET A 1 91 ? 24.714 15.638 2.222 1.00 81.31 91 MET A CA 1
ATOM 680 C C . MET A 1 91 ? 23.658 14.874 1.417 1.00 81.31 91 MET A C 1
ATOM 682 O O . MET A 1 91 ? 22.468 15.041 1.665 1.00 81.31 91 MET A O 1
ATOM 686 N N . ALA A 1 92 ? 24.061 13.986 0.507 1.00 77.88 92 ALA A N 1
ATOM 687 C CA . ALA A 1 92 ? 23.129 13.144 -0.244 1.00 77.88 92 ALA A CA 1
ATOM 688 C C . ALA A 1 92 ? 22.387 12.150 0.670 1.00 77.88 92 ALA A C 1
ATOM 690 O O . ALA A 1 92 ? 21.180 11.937 0.515 1.00 77.88 92 ALA A O 1
ATOM 691 N N . GLY A 1 93 ? 23.090 11.588 1.659 1.00 74.44 93 GLY A N 1
ATOM 692 C CA . GLY A 1 93 ? 22.504 10.709 2.670 1.00 74.44 93 GLY A CA 1
ATOM 693 C C . GLY A 1 93 ? 21.482 11.431 3.549 1.00 74.44 93 GLY A C 1
ATOM 694 O O . GLY A 1 93 ? 20.364 10.949 3.724 1.00 74.44 93 GLY A O 1
ATOM 695 N N . THR A 1 94 ? 21.819 12.621 4.053 1.00 72.69 94 THR A N 1
ATOM 696 C CA . THR A 1 94 ? 20.890 13.410 4.881 1.00 72.69 94 THR A CA 1
ATOM 697 C C . THR A 1 94 ? 19.703 13.947 4.079 1.00 72.69 94 THR A C 1
ATOM 699 O O . THR A 1 94 ? 18.578 13.886 4.572 1.00 72.69 94 THR A O 1
ATOM 702 N N . ALA A 1 95 ? 19.899 14.376 2.827 1.00 71.38 95 ALA A N 1
ATOM 703 C CA . ALA A 1 95 ? 18.808 14.779 1.939 1.00 71.38 95 ALA A CA 1
ATOM 704 C C . ALA A 1 95 ? 17.832 13.625 1.648 1.00 71.38 95 ALA A C 1
ATOM 706 O O . ALA A 1 95 ? 16.621 13.840 1.688 1.00 71.38 95 ALA A O 1
ATOM 707 N N . SER A 1 96 ? 18.329 12.397 1.439 1.00 70.69 96 SER A N 1
ATOM 708 C CA . SER A 1 96 ? 17.463 11.217 1.254 1.00 70.69 96 SER A CA 1
ATOM 709 C C . SER A 1 96 ? 16.601 10.929 2.485 1.00 70.69 96 SER A C 1
ATOM 711 O O . SER A 1 96 ? 15.409 10.683 2.345 1.00 70.69 96 SER A O 1
ATOM 713 N N . ILE A 1 97 ? 17.169 11.029 3.693 1.00 69.12 97 ILE A N 1
ATOM 714 C CA . ILE A 1 97 ? 16.437 10.792 4.952 1.00 69.12 97 ILE A CA 1
ATOM 715 C C . ILE A 1 97 ? 15.382 11.881 5.214 1.00 69.12 97 ILE A C 1
ATOM 717 O O . ILE A 1 97 ? 14.324 11.617 5.789 1.00 69.12 97 ILE A O 1
ATOM 721 N N . VAL A 1 98 ? 15.664 13.129 4.832 1.00 66.00 98 VAL A N 1
ATOM 722 C CA . VAL A 1 98 ? 14.721 14.243 5.014 1.00 66.00 98 VAL A CA 1
ATOM 723 C C . VAL A 1 98 ? 13.571 14.165 4.010 1.00 66.00 98 VAL A C 1
ATOM 725 O O . VAL A 1 98 ? 12.432 14.435 4.385 1.00 66.00 98 VAL A O 1
ATOM 728 N N . LEU A 1 99 ? 13.840 13.760 2.767 1.00 64.62 99 LEU A N 1
ATOM 729 C CA . LEU A 1 99 ? 12.813 13.626 1.732 1.00 64.62 99 LEU A CA 1
ATOM 730 C C . LEU A 1 99 ? 11.914 12.397 1.949 1.00 64.62 99 LEU A C 1
ATOM 732 O O . LEU A 1 99 ? 10.707 12.501 1.738 1.00 64.62 99 LEU A O 1
ATOM 736 N N . SER A 1 100 ? 12.446 11.279 2.460 1.00 62.28 100 SER A N 1
ATOM 737 C CA . SER A 1 100 ? 11.650 10.066 2.718 1.00 62.28 100 SER A CA 1
ATOM 738 C C . SER A 1 100 ? 10.620 10.230 3.847 1.00 62.28 100 SER A C 1
ATOM 740 O O . SER A 1 100 ? 9.575 9.586 3.828 1.00 62.28 100 SER A O 1
ATOM 742 N N . ARG A 1 101 ? 10.836 11.157 4.795 1.00 60.00 101 ARG A N 1
ATOM 743 C CA . ARG A 1 101 ? 9.854 11.470 5.858 1.00 60.00 101 ARG A CA 1
ATOM 744 C C . ARG A 1 101 ? 8.504 11.968 5.330 1.00 60.00 101 ARG A C 1
ATOM 746 O O . ARG A 1 101 ? 7.504 11.858 6.038 1.00 60.00 101 ARG A O 1
ATOM 753 N N . GLY A 1 102 ? 8.470 12.556 4.132 1.00 59.91 102 GLY A N 1
ATOM 754 C CA . GLY A 1 102 ? 7.236 13.066 3.531 1.00 59.91 102 GLY A CA 1
ATOM 755 C C . GLY A 1 102 ? 6.319 11.959 3.008 1.00 59.91 102 GLY A C 1
ATOM 756 O O . GLY A 1 102 ? 5.098 12.070 3.112 1.00 59.91 102 GLY A O 1
ATOM 757 N N . GLU A 1 103 ? 6.899 10.875 2.494 1.00 60.91 103 GLU A N 1
ATOM 758 C CA . GLU A 1 103 ? 6.156 9.7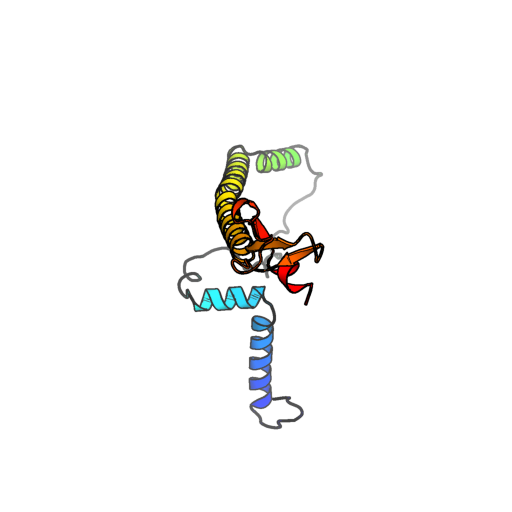44 1.930 1.00 60.91 103 GLU A CA 1
ATOM 759 C C . GLU A 1 103 ? 5.481 8.933 3.044 1.00 60.91 103 GLU A C 1
ATOM 761 O O . GLU A 1 103 ? 4.285 8.645 2.962 1.00 60.91 103 GLU A O 1
ATOM 766 N N . ASP A 1 104 ? 6.193 8.696 4.149 1.00 61.44 104 ASP A N 1
ATOM 767 C CA . ASP A 1 104 ? 5.666 7.993 5.325 1.00 61.44 104 ASP A CA 1
ATOM 768 C C . ASP A 1 104 ? 4.432 8.685 5.921 1.00 61.44 104 ASP A C 1
ATOM 770 O O . AS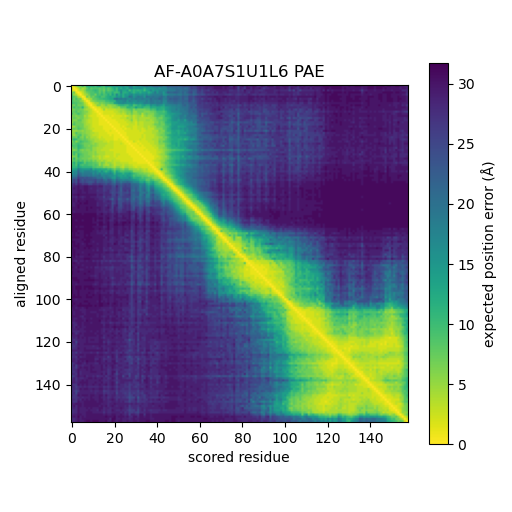P A 1 104 ? 3.485 8.027 6.357 1.00 61.44 104 ASP A O 1
ATOM 774 N N . ALA A 1 105 ? 4.406 10.021 5.912 1.00 65.06 105 ALA A N 1
ATOM 775 C CA . ALA A 1 105 ? 3.288 10.794 6.444 1.00 65.06 105 ALA A CA 1
ATOM 776 C C . ALA A 1 105 ? 2.005 10.614 5.616 1.00 65.06 105 ALA A C 1
ATOM 778 O O . ALA A 1 105 ? 0.915 10.530 6.187 1.00 65.06 105 ALA A O 1
ATOM 779 N N . HIS A 1 106 ? 2.128 10.515 4.288 1.00 66.44 106 HIS A N 1
ATOM 780 C CA . HIS A 1 106 ? 0.989 10.302 3.395 1.00 66.44 106 HIS A CA 1
ATOM 781 C C . HIS A 1 106 ? 0.475 8.858 3.463 1.00 66.44 106 HIS A C 1
ATOM 783 O O . HIS A 1 106 ? -0.730 8.616 3.469 1.00 66.44 106 HIS A O 1
ATOM 789 N N . VAL A 1 107 ? 1.367 7.870 3.580 1.00 74.38 107 VAL A N 1
ATOM 790 C CA . VAL A 1 107 ? 0.942 6.474 3.774 1.00 74.38 107 VAL A CA 1
ATOM 791 C C . VAL A 1 107 ? 0.289 6.296 5.152 1.00 74.38 107 VAL A C 1
ATOM 793 O O . VAL A 1 107 ? -0.730 5.616 5.269 1.00 74.38 107 VAL A O 1
ATOM 796 N N . ALA A 1 108 ? 0.802 6.966 6.189 1.00 74.00 108 ALA A N 1
ATOM 797 C CA . ALA A 1 108 ? 0.209 6.952 7.524 1.00 74.00 108 ALA A CA 1
ATOM 798 C C . ALA A 1 108 ? -1.164 7.645 7.583 1.00 74.00 108 ALA A C 1
ATOM 800 O O . ALA A 1 108 ? -2.039 7.186 8.323 1.00 74.00 108 ALA A O 1
ATOM 801 N N . SER A 1 109 ? -1.382 8.725 6.821 1.00 75.50 109 SER A N 1
ATOM 802 C CA . SER A 1 109 ? -2.696 9.378 6.751 1.00 75.50 109 SER A CA 1
ATOM 803 C C . SER A 1 109 ? -3.721 8.502 6.032 1.00 75.50 109 SER A C 1
ATOM 805 O O . SER A 1 109 ? -4.819 8.319 6.554 1.00 75.50 109 SER A O 1
ATOM 807 N N . LEU A 1 110 ? -3.341 7.873 4.915 1.00 78.88 110 LEU A N 1
ATOM 808 C CA . LEU A 1 110 ? -4.194 6.916 4.203 1.00 78.88 110 LEU A CA 1
ATOM 809 C C . LEU A 1 110 ? -4.529 5.693 5.065 1.00 78.88 110 LEU A C 1
ATOM 811 O O . LEU A 1 110 ? -5.672 5.236 5.079 1.00 78.88 110 LEU A O 1
ATOM 815 N N . ALA A 1 111 ? -3.556 5.182 5.826 1.00 78.19 111 ALA A N 1
ATOM 816 C CA . ALA A 1 111 ? -3.781 4.079 6.755 1.00 78.19 111 ALA A CA 1
ATOM 817 C C . ALA A 1 111 ? -4.789 4.468 7.848 1.00 78.19 111 ALA A C 1
ATOM 819 O O . ALA A 1 111 ? -5.751 3.733 8.075 1.00 78.19 111 ALA A O 1
ATOM 820 N N . LYS A 1 112 ? -4.630 5.643 8.474 1.00 78.19 112 LYS A N 1
ATOM 821 C CA . LYS A 1 112 ? -5.587 6.154 9.471 1.00 78.19 112 LYS A CA 1
ATOM 822 C C . LYS A 1 112 ? -6.989 6.329 8.892 1.00 78.19 112 LYS A C 1
ATOM 824 O O . LYS A 1 112 ? -7.949 5.888 9.515 1.00 78.19 112 LYS A O 1
ATOM 829 N N . GLU A 1 113 ? -7.099 6.905 7.698 1.00 81.19 113 GLU A N 1
ATOM 830 C CA . GLU A 1 113 ? -8.388 7.109 7.034 1.00 81.19 113 GLU A CA 1
ATOM 831 C C . GLU A 1 113 ? -9.069 5.776 6.692 1.00 81.19 113 GLU A C 1
ATOM 833 O O . GLU A 1 113 ? -10.277 5.627 6.874 1.00 81.19 113 GLU A O 1
ATOM 838 N N . SER A 1 114 ? -8.303 4.772 6.258 1.00 79.50 114 SER A N 1
ATOM 839 C CA . SER A 1 114 ? -8.846 3.438 5.978 1.00 79.50 114 SER A CA 1
ATOM 840 C C . SER A 1 114 ? -9.373 2.736 7.234 1.00 79.50 114 SER A C 1
ATOM 842 O O . SER A 1 114 ? -10.440 2.127 7.182 1.00 79.50 114 SER A O 1
ATOM 844 N N . VAL A 1 115 ? -8.670 2.865 8.366 1.00 80.19 115 VAL A N 1
ATOM 845 C CA . VAL A 1 115 ? -9.096 2.303 9.654 1.00 80.19 115 VAL A CA 1
ATOM 846 C C . VAL A 1 115 ? -10.344 3.017 10.156 1.00 80.19 115 VAL A C 1
ATOM 848 O O . VAL A 1 115 ? -11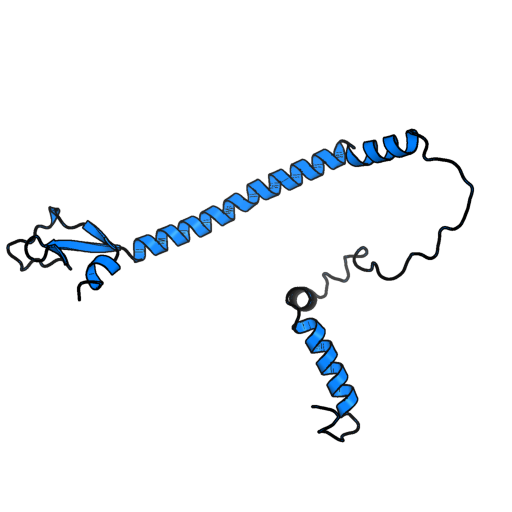.279 2.358 10.597 1.00 80.19 115 VAL A O 1
ATOM 851 N N . GLU A 1 116 ? -10.403 4.345 10.051 1.00 79.88 116 GLU A N 1
ATOM 852 C CA . GLU A 1 116 ? -11.568 5.108 10.500 1.00 79.88 116 GLU A CA 1
ATOM 853 C C . GLU A 1 116 ? -12.826 4.797 9.677 1.00 79.88 116 GLU A C 1
ATOM 855 O O . GLU A 1 116 ? -13.912 4.688 10.243 1.00 79.88 116 GLU A O 1
ATOM 860 N N . ARG A 1 117 ? -12.680 4.558 8.366 1.00 80.56 117 ARG A N 1
ATOM 861 C CA . ARG A 1 117 ? -13.781 4.111 7.494 1.00 80.56 117 ARG A CA 1
ATOM 862 C C . ARG A 1 117 ? -14.299 2.707 7.827 1.00 80.56 117 ARG A C 1
ATOM 864 O O . ARG A 1 117 ? -15.436 2.396 7.477 1.00 80.56 117 ARG A O 1
ATOM 871 N N . ASP A 1 118 ? -13.490 1.861 8.464 1.00 86.88 118 ASP A N 1
ATOM 872 C CA . ASP A 1 118 ? -13.879 0.498 8.859 1.00 86.88 118 ASP A CA 1
ATOM 873 C C . ASP A 1 118 ? -14.547 0.437 10.247 1.00 86.88 118 ASP A C 1
ATOM 875 O O . ASP A 1 118 ? -15.042 -0.614 10.658 1.00 86.88 118 ASP A O 1
ATOM 879 N N . LEU A 1 119 ? -14.592 1.552 10.984 1.00 88.19 119 LEU A N 1
ATOM 880 C CA . LEU A 1 119 ? -15.265 1.641 12.279 1.00 88.19 119 LEU A CA 1
ATOM 881 C C . LEU A 1 119 ? -16.743 2.004 12.096 1.00 88.19 119 LEU A C 1
ATOM 883 O O . LEU A 1 119 ? -17.087 2.972 11.423 1.00 88.19 119 LEU A O 1
ATOM 887 N N . VAL A 1 120 ? -17.623 1.245 12.743 1.00 88.75 120 VAL A N 1
ATOM 888 C CA . VAL A 1 120 ? -19.073 1.463 12.755 1.00 88.75 120 VAL A CA 1
ATOM 889 C C . VAL A 1 120 ? -19.530 1.651 14.197 1.00 88.75 120 VAL A C 1
ATOM 891 O O . VAL A 1 120 ? -18.982 1.055 15.126 1.00 88.75 120 VAL A O 1
ATOM 894 N N . GLU A 1 121 ? -20.525 2.508 14.395 1.00 90.38 121 GLU A N 1
ATOM 895 C CA . GLU A 1 121 ? -21.174 2.669 15.692 1.00 90.38 121 GLU A CA 1
ATOM 896 C C . GLU A 1 121 ? -21.969 1.407 16.023 1.00 90.38 121 GLU A C 1
ATOM 898 O O . GLU A 1 121 ? -22.864 1.002 15.281 1.00 90.38 121 GLU A O 1
ATOM 903 N N . ALA A 1 122 ? -21.613 0.769 17.131 1.00 91.81 122 ALA A N 1
ATOM 904 C CA . ALA A 1 122 ? -22.239 -0.452 17.604 1.00 91.81 122 ALA A CA 1
ATOM 905 C C . ALA A 1 122 ? -22.387 -0.403 19.124 1.00 91.81 122 ALA A C 1
ATOM 907 O O . ALA A 1 122 ? -21.602 0.235 19.829 1.00 91.81 122 ALA A O 1
ATOM 908 N N . TRP A 1 123 ? -23.389 -1.100 19.647 1.00 91.06 123 TRP A N 1
ATOM 909 C CA . TRP A 1 123 ? -23.547 -1.297 21.085 1.00 91.06 123 TRP A CA 1
ATOM 910 C C . TRP A 1 123 ? -23.382 -2.778 21.419 1.00 91.06 123 TRP A C 1
ATOM 912 O O . TRP A 1 123 ? -23.645 -3.658 20.597 1.00 91.06 123 TRP A O 1
ATOM 922 N N . TYR A 1 124 ? -22.895 -3.057 22.625 1.00 88.69 124 TYR A N 1
ATOM 923 C CA . TYR A 1 124 ? -22.718 -4.428 23.086 1.00 88.69 124 TYR A CA 1
ATOM 924 C C . TYR A 1 124 ? -23.987 -4.913 23.781 1.00 88.69 124 TYR A C 1
ATOM 926 O O . TYR A 1 124 ? -24.316 -4.452 24.882 1.00 88.69 124 TYR A O 1
ATOM 934 N N . ASN A 1 125 ? -24.669 -5.873 23.165 1.00 88.31 125 ASN A N 1
ATOM 935 C CA . ASN A 1 125 ? -25.895 -6.436 23.703 1.00 88.31 125 ASN A CA 1
ATOM 936 C C . ASN A 1 125 ? -25.560 -7.502 24.771 1.00 88.31 125 ASN A C 1
ATOM 938 O O . ASN A 1 125 ? -24.990 -8.553 24.453 1.00 88.31 125 ASN A O 1
ATOM 942 N N . PRO A 1 126 ? -25.907 -7.286 26.057 1.00 85.56 126 PRO A N 1
ATOM 943 C CA . PRO A 1 126 ? -25.579 -8.226 27.128 1.00 85.56 126 PRO A CA 1
ATOM 944 C C . PRO A 1 126 ? -26.330 -9.563 27.018 1.00 85.56 126 PRO A C 1
ATOM 946 O O . PRO A 1 126 ? -25.878 -10.550 27.601 1.00 85.56 126 PRO A O 1
ATOM 949 N N . ARG A 1 127 ? -27.448 -9.621 26.276 1.00 84.38 127 ARG A N 1
ATOM 950 C CA . ARG A 1 127 ? -28.218 -10.859 26.065 1.00 84.38 127 ARG A CA 1
ATOM 951 C C . ARG A 1 127 ? -27.560 -11.765 25.033 1.00 84.38 127 ARG A C 1
ATOM 953 O O . ARG A 1 127 ? -27.412 -12.956 25.292 1.00 84.38 127 ARG A O 1
ATOM 960 N N . SER A 1 128 ? -27.170 -11.210 23.887 1.00 82.56 128 SER A N 1
ATOM 961 C CA . SER A 1 128 ? -26.541 -11.964 22.795 1.00 82.56 128 SER A CA 1
ATOM 962 C C . SER A 1 128 ? -25.019 -12.074 22.937 1.00 82.56 128 SER A C 1
ATOM 964 O O . SER A 1 128 ? -24.410 -12.906 22.266 1.00 82.56 128 SER A O 1
ATOM 966 N N . ARG A 1 129 ? -24.412 -11.287 23.844 1.00 86.31 129 ARG A N 1
ATOM 967 C CA . ARG A 1 129 ? -22.957 -11.160 24.052 1.00 86.31 129 ARG A CA 1
ATOM 968 C C . ARG A 1 129 ? -22.212 -10.784 22.767 1.00 86.31 129 ARG A C 1
ATOM 970 O O . ARG A 1 129 ? -21.106 -11.262 22.517 1.00 86.31 129 ARG A O 1
ATOM 977 N N . ARG A 1 130 ? -22.847 -9.962 21.932 1.00 88.00 130 ARG A N 1
ATOM 978 C CA . ARG A 1 130 ? -22.374 -9.588 20.596 1.00 88.00 130 ARG A CA 1
ATOM 979 C C . ARG A 1 130 ? -22.490 -8.085 20.383 1.00 88.00 130 ARG A C 1
ATOM 981 O O . ARG A 1 130 ? -23.227 -7.394 21.088 1.00 88.00 130 ARG A O 1
ATOM 988 N N . TRP A 1 131 ? -21.723 -7.599 19.415 1.00 89.94 131 TRP A N 1
ATOM 989 C CA . TRP A 1 131 ? -21.817 -6.231 18.926 1.00 89.94 131 TRP A CA 1
ATOM 990 C C . TRP A 1 131 ? -22.906 -6.151 17.866 1.00 89.94 131 TRP A C 1
ATOM 992 O O . TRP A 1 131 ? -22.872 -6.888 16.884 1.00 89.94 131 TRP A O 1
ATOM 1002 N N . GLU A 1 132 ? -23.871 -5.265 18.077 1.00 89.31 132 GLU A N 1
ATOM 1003 C CA . GLU A 1 132 ? -25.033 -5.096 17.208 1.00 89.31 132 GLU A CA 1
ATOM 1004 C C . GLU A 1 132 ? -25.197 -3.622 16.822 1.00 89.31 132 GLU A C 1
ATOM 1006 O O . GLU A 1 132 ? -24.652 -2.718 17.466 1.00 89.31 132 GLU A O 1
ATOM 1011 N N . GLN A 1 133 ? -25.952 -3.376 15.750 1.00 89.94 133 GLN A N 1
ATOM 1012 C CA . GLN A 1 133 ? -26.299 -2.015 15.350 1.00 89.94 133 GLN A CA 1
ATOM 1013 C C . GLN A 1 133 ? -27.143 -1.326 16.436 1.00 89.94 133 GLN A C 1
ATOM 1015 O O . GLN A 1 133 ? -27.883 -2.007 17.154 1.00 89.94 133 GLN A O 1
ATOM 1020 N N . PRO A 1 134 ? -27.049 0.010 16.573 1.00 88.31 134 PRO A N 1
ATOM 1021 C CA . PRO A 1 134 ? -27.829 0.762 17.548 1.00 88.31 134 PRO A CA 1
ATOM 1022 C C . PRO A 1 134 ? -29.324 0.485 17.371 1.00 88.31 134 PRO A C 1
ATOM 1024 O O . PRO A 1 134 ? -29.881 0.707 16.296 1.00 88.31 134 PRO A O 1
ATOM 1027 N N . ALA A 1 135 ? -29.958 -0.016 18.429 1.00 87.06 135 ALA A N 1
ATOM 1028 C CA . ALA A 1 135 ? -31.355 -0.431 18.424 1.00 87.06 135 ALA A CA 1
ATOM 1029 C C . ALA A 1 135 ? -32.138 0.393 19.459 1.00 87.06 135 ALA A C 1
ATOM 1031 O O . ALA A 1 135 ? -32.414 -0.105 20.548 1.00 87.06 135 ALA A O 1
ATOM 1032 N N . PRO A 1 136 ? -32.515 1.649 19.150 1.00 88.12 136 PRO A N 1
ATOM 1033 C CA . PRO A 1 136 ? -33.208 2.536 20.092 1.00 88.12 136 PRO A CA 1
ATOM 1034 C C . PRO A 1 136 ? -34.587 2.026 20.541 1.00 88.12 136 PRO A C 1
ATOM 1036 O O . PRO A 1 136 ? -35.165 2.550 21.487 1.00 88.12 136 PRO A O 1
ATOM 1039 N N . TRP A 1 137 ? -35.124 1.005 19.872 1.00 86.81 137 TRP A N 1
ATOM 1040 C CA . TRP A 1 137 ? -36.358 0.315 20.249 1.00 86.81 137 TRP A CA 1
ATOM 1041 C C . TRP A 1 137 ? -36.152 -0.826 21.262 1.00 86.81 137 TRP A C 1
ATOM 1043 O O . TRP A 1 137 ? -37.138 -1.366 21.761 1.00 86.81 137 TRP A O 1
ATOM 1053 N N . ASP A 1 138 ? -34.912 -1.234 21.553 1.00 86.38 138 ASP A N 1
ATOM 1054 C CA . ASP A 1 138 ? -34.621 -2.250 22.569 1.00 86.38 138 ASP A CA 1
ATOM 1055 C C . ASP A 1 138 ? -34.592 -1.599 23.961 1.00 86.38 138 ASP A C 1
ATOM 1057 O O . ASP A 1 138 ? -33.898 -0.613 24.190 1.00 86.38 138 ASP A O 1
ATOM 1061 N N . GLY A 1 139 ? -35.324 -2.162 24.925 1.00 85.81 139 GLY A N 1
ATOM 1062 C CA . GLY A 1 139 ? -35.362 -1.650 26.299 1.00 85.81 139 GLY A CA 1
ATOM 1063 C C . GLY A 1 139 ? -34.035 -1.777 27.060 1.00 85.81 139 GLY A C 1
ATOM 1064 O O . GLY A 1 139 ? -33.893 -1.191 28.131 1.00 85.81 139 GLY A O 1
ATOM 1065 N N . LEU A 1 140 ? -33.073 -2.546 26.538 1.00 83.56 140 LEU A N 1
ATOM 1066 C CA . LEU A 1 140 ? -31.717 -2.670 27.088 1.00 83.56 140 LEU A CA 1
ATOM 1067 C C . LEU A 1 140 ? -30.692 -1.758 26.407 1.00 83.56 140 LEU A C 1
ATOM 1069 O O . LEU A 1 140 ? -29.533 -1.731 26.837 1.00 83.56 140 LEU A O 1
ATOM 1073 N N . PHE A 1 141 ? -31.091 -1.050 25.352 1.00 85.25 141 PHE A N 1
ATOM 1074 C CA . PHE A 1 141 ? -30.219 -0.130 24.646 1.00 85.25 141 PHE A CA 1
ATOM 1075 C C . PHE A 1 141 ? -29.944 1.111 25.501 1.00 85.25 141 PHE A C 1
ATOM 1077 O O . PHE A 1 141 ? -30.852 1.743 26.035 1.00 85.25 141 PHE A O 1
ATOM 1084 N N . ASP A 1 142 ? -28.665 1.457 25.617 1.00 84.94 142 ASP A N 1
ATOM 1085 C CA . ASP A 1 142 ? -28.198 2.667 26.287 1.00 84.94 142 ASP A CA 1
ATOM 1086 C C . ASP A 1 142 ? -27.229 3.386 25.348 1.00 84.94 142 ASP A C 1
ATOM 1088 O O . ASP A 1 142 ? -26.163 2.856 25.019 1.00 84.94 142 ASP A O 1
ATOM 1092 N N . GLU A 1 143 ? -27.589 4.603 24.936 1.00 85.50 143 GLU A N 1
ATOM 1093 C CA . GLU A 1 143 ? -26.766 5.457 24.072 1.00 85.50 143 GLU A CA 1
ATOM 1094 C C . GLU A 1 143 ? -25.365 5.686 24.655 1.00 85.50 143 GLU A C 1
ATOM 1096 O O . GLU A 1 143 ? -24.387 5.783 23.916 1.00 85.50 143 GLU A O 1
ATOM 1101 N N . ARG A 1 144 ? -25.225 5.683 25.988 1.00 86.75 144 ARG A N 1
ATOM 1102 C CA . ARG A 1 144 ? -23.930 5.860 26.667 1.00 86.75 144 ARG A CA 1
ATOM 1103 C C . ARG A 1 144 ? -22.982 4.678 26.472 1.00 86.75 144 ARG A C 1
ATOM 1105 O O . ARG A 1 144 ? -21.796 4.792 26.772 1.00 86.75 144 ARG A O 1
ATOM 1112 N N . ARG A 1 145 ? -23.496 3.534 26.015 1.00 85.06 145 ARG A N 1
ATOM 1113 C CA . ARG A 1 145 ? -22.733 2.296 25.797 1.00 85.06 145 ARG A CA 1
ATOM 1114 C C . ARG A 1 145 ? -22.429 2.037 24.320 1.00 85.06 145 ARG A C 1
ATOM 1116 O O . ARG A 1 145 ? -21.867 0.987 24.007 1.00 85.06 145 ARG A O 1
ATOM 1123 N N . VAL A 1 146 ? -22.768 2.972 23.432 1.00 90.25 146 VAL A N 1
ATOM 1124 C CA . VAL A 1 146 ? -22.398 2.918 22.014 1.00 90.25 146 VAL A CA 1
ATOM 1125 C C . VAL A 1 146 ? -20.903 3.207 21.873 1.00 90.25 146 VAL A C 1
ATOM 1127 O O . VAL A 1 146 ? -20.377 4.157 22.451 1.00 90.25 146 VAL A O 1
ATOM 1130 N N . GLN A 1 147 ? -20.202 2.367 21.116 1.00 90.75 147 GLN A N 1
ATOM 1131 C CA . GLN A 1 147 ? -18.775 2.505 20.831 1.00 90.75 147 GLN A CA 1
ATOM 1132 C C . GLN A 1 147 ? -18.522 2.363 19.328 1.00 90.75 147 GLN A C 1
ATOM 1134 O O . GLN A 1 147 ? -19.278 1.709 18.611 1.00 90.75 147 GLN A O 1
ATOM 1139 N N . ARG A 1 148 ? -17.437 2.973 18.841 1.00 90.81 148 ARG A N 1
ATOM 1140 C CA . ARG A 1 148 ? -16.946 2.742 17.478 1.00 90.81 148 ARG A CA 1
ATOM 1141 C C . ARG A 1 148 ? -16.140 1.450 17.455 1.00 90.81 148 ARG A C 1
ATOM 1143 O O . ARG A 1 148 ? -15.071 1.378 18.057 1.00 90.81 148 ARG A O 1
ATOM 1150 N N . VAL A 1 149 ? -16.656 0.441 16.769 1.00 90.25 149 VAL A N 1
ATOM 1151 C CA . VAL A 1 149 ? -16.079 -0.907 16.713 1.00 90.25 149 VAL A CA 1
ATOM 1152 C C . VAL A 1 149 ? -15.880 -1.30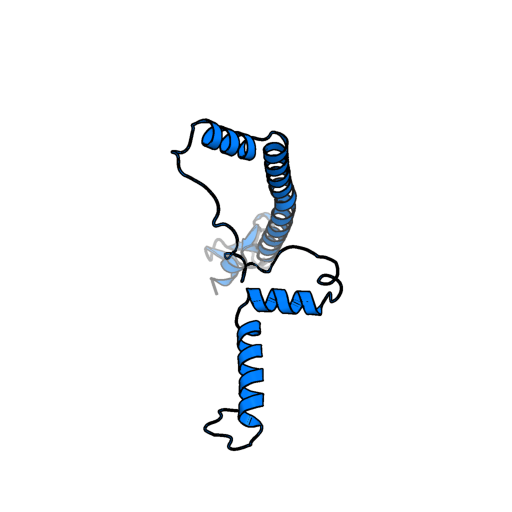1 15.251 1.00 90.25 149 VAL A C 1
ATOM 1154 O O . VAL A 1 149 ? -16.608 -0.827 14.382 1.00 90.25 149 VAL A O 1
ATOM 1157 N N . SER A 1 150 ? -14.882 -2.138 14.942 1.00 86.94 150 SER A N 1
ATOM 1158 C CA . SER A 1 150 ? -14.669 -2.591 13.559 1.00 86.94 150 SER A CA 1
ATOM 1159 C C . SER A 1 150 ? -15.926 -3.268 13.019 1.00 86.94 150 SER A C 1
ATOM 1161 O O . SER A 1 150 ? -16.526 -4.127 13.672 1.00 86.94 150 SER A O 1
ATOM 1163 N N . ARG A 1 151 ? -16.278 -2.914 11.784 1.00 84.81 151 ARG A N 1
ATOM 1164 C CA . ARG A 1 151 ? -17.407 -3.451 11.028 1.00 84.81 151 ARG A CA 1
ATOM 1165 C C . ARG A 1 151 ? -17.420 -4.981 10.974 1.00 84.81 151 ARG A C 1
ATOM 1167 O O . ARG A 1 151 ? -18.493 -5.582 10.934 1.00 84.81 151 ARG A O 1
ATOM 1174 N N . ARG A 1 152 ? -16.247 -5.620 11.024 1.00 85.44 152 ARG A N 1
ATOM 1175 C CA . ARG A 1 152 ? -16.117 -7.086 11.061 1.00 85.44 152 ARG A CA 1
ATOM 1176 C C . ARG A 1 152 ? -16.724 -7.693 12.320 1.00 85.44 152 ARG A C 1
ATOM 1178 O O . ARG A 1 152 ? -17.458 -8.662 12.214 1.00 85.44 152 ARG A O 1
ATOM 1185 N N . LEU A 1 153 ? -16.525 -7.073 13.482 1.00 82.50 153 LEU A N 1
ATOM 1186 C CA . LEU A 1 153 ? -17.047 -7.579 14.758 1.00 82.50 153 LEU A CA 1
ATOM 1187 C C . LEU A 1 153 ? -18.578 -7.499 14.854 1.00 82.50 153 LEU A C 1
ATOM 1189 O O . LEU A 1 153 ? -19.178 -8.228 15.640 1.00 82.50 153 LEU A O 1
ATOM 1193 N N . VAL A 1 154 ? -19.199 -6.635 14.047 1.00 82.62 154 VAL A N 1
ATOM 1194 C CA . VAL A 1 154 ? -20.659 -6.514 13.935 1.00 82.62 154 VAL A CA 1
ATOM 1195 C C . VAL A 1 154 ? -21.229 -7.546 12.947 1.00 82.62 154 VAL A C 1
ATOM 1197 O O . VAL A 1 154 ? -22.318 -8.065 13.169 1.00 82.62 154 VAL A O 1
ATOM 1200 N N . HIS A 1 155 ? -20.504 -7.876 11.866 1.00 64.94 155 HIS A N 1
ATOM 1201 C CA . HIS A 1 155 ? -20.983 -8.783 10.808 1.00 64.94 155 HIS A CA 1
ATOM 1202 C C . HIS A 1 155 ? -20.535 -10.248 10.935 1.00 64.94 155 HIS A C 1
ATOM 1204 O O . HIS A 1 155 ? -21.234 -11.118 10.431 1.00 64.94 155 HIS A O 1
ATOM 1210 N N . GLU A 1 156 ? -19.434 -10.562 11.626 1.00 58.75 156 GLU A N 1
ATOM 1211 C CA . GLU A 1 156 ? -18.965 -11.947 11.871 1.00 58.75 156 GLU A CA 1
ATOM 1212 C C . GLU A 1 156 ? -19.920 -12.764 12.764 1.00 58.75 156 GLU A C 1
ATOM 1214 O O . GLU A 1 156 ? -19.688 -13.937 13.054 1.00 58.75 156 GLU A O 1
ATOM 1219 N N . ALA A 1 157 ? -21.009 -12.147 13.212 1.00 50.72 157 ALA A N 1
ATOM 1220 C CA . ALA A 1 157 ? -22.034 -12.755 14.034 1.00 50.72 157 ALA A CA 1
ATOM 1221 C C . ALA A 1 157 ? -23.312 -13.164 13.278 1.00 50.72 157 ALA A C 1
ATOM 1223 O O . ALA A 1 157 ? -24.203 -13.706 13.936 1.00 50.72 157 ALA A O 1
ATOM 1224 N N . ALA A 1 158 ? -23.407 -12.879 11.972 1.00 46.16 158 ALA A N 1
ATOM 1225 C CA . ALA A 1 158 ? -24.581 -13.161 11.140 1.00 46.16 158 ALA A CA 1
ATOM 1226 C C . ALA A 1 158 ? -24.546 -14.560 10.508 1.00 46.16 158 ALA A C 1
ATOM 1228 O O . ALA A 1 158 ? -23.473 -14.956 10.000 1.00 46.16 158 ALA A O 1
#

Sequence (158 aa):
MHPDVCKAADAEASFRAISEAYRVLSDANLRVIYDEARRNPHRFDKTGGGMGAYGGAAARRAGKSDAPSVHVLHAAFDMITHPLLVAVLMMAGTASIVLSRGEDAHVASLAKESVERDLVEAWYNPRSRRWEQPAPWDGLFDERRVQRVSRRLVHEAA

InterPro domains:
  IPR001623 DnaJ domain [PF00226] (1-35)
  IPR001623 DnaJ domain [PS50076] (1-38)
  IPR001623 DnaJ domain [cd06257] (2-27)
  IPR036869 Chaperone J-domain superfamily [G3DSA:1.10.287.110] (1-81)
  IPR036869 Chaperone J-domain superfamily [SSF46565] (1-52)

Radius of gyration: 33.62 Å; Cα contacts (8 Å, |Δi|>4): 78; chains: 1; bounding box: 94×39×75 Å

Foldseek 3Di:
DPCVVDVDPCVVVVVVVVVVVCVQCVDPVSVVVVVVCVVCVCVVVPPPDDDDPDDDDPDDDDDDDDDDDVVVVVVVVCVCVVVVNVVVVVVVVVVVVVVVVVVVVVVVVVVVVVQQVQWDWWAQDPVVRATEHQDPVDPPGDPVRIDTDGPCRHPVVD

Organism: NCBI:txid124430

Solvent-accessible surface area (backbone atoms only — not comparable to full-atom values): 9797 Å² total; per-residue (Å²): 121,52,62,92,78,40,89,51,92,58,32,58,61,53,37,51,54,52,52,55,51,44,63,39,62,71,36,72,65,50,30,50,53,52,55,47,46,68,76,36,71,68,62,71,75,73,56,88,76,89,90,76,96,79,85,85,89,86,82,88,91,80,82,83,90,77,78,88,51,72,65,61,59,47,53,55,47,52,66,66,64,28,68,69,58,49,50,51,52,53,50,54,52,52,51,51,59,61,57,51,57,59,55,56,52,54,54,50,48,53,51,51,52,54,54,57,70,41,43,36,72,24,28,72,40,84,87,80,73,41,44,37,70,77,47,89,88,43,93,83,59,51,81,89,58,52,39,78,39,53,48,60,65,48,53,78,76,113

pLDDT: mean 72.74, std 14.86, range [39.22, 91.81]

Mean predicted aligned error: 21.03 Å

Secondary structure (DSSP, 8-state):
--TTT---TTHHHHHHHHHHHHHHHHSHHHHHHHHHHHH-TTTTTS--S----SS--S-----------HHHHHHHHHHHS-HHHHHHHHHHHHHHHHHHHHHHHHHHHHHHHHHHHTEEEEEEETTTTEEE---TTSTT--GGGEEEEEHHHHHTT-

=== Feature glossary ===
A reading guide for the features in this record.

Start from the sequence.

  · This is the polypeptide sequence — one letter per residue, N-terminus first. Length ranges from a few dozen residues for small domains to over a thousand for large multi-domain proteins.

Fold it, and you get atomic coordinates and the backbone conformation that goes with them.

  · Structure coordinates are given as an mmCIF _atom_site loop: one row per atom with element, residue name, chain id, sequence number, and x/y/z position in Å. Only the four main-chain atoms per residue are included here; side chains are omitted to keep the record compact.

  · Backbone dihedral angles. Every residue except chain termini has a φ (preceding-C → N → Cα → C) and a ψ (N → Cα → C → next-N). They are reported in degrees following the IUPAC sign convention. Secondary structure is essentially a statement about which (φ, ψ) basin each residue occupies.

  · The SS8 string is DSSP's per-residue secondary-structure call. α-helix (H) means an i→i+4 H-bond ladder; β-strand (E) means the residue participates in a β-sheet; 3₁₀ (G) and π (I) are tighter and wider helices; T/S are turns/bends; '-' is loop.

  · SS3 is a coarse helix/strand/coil call (letters a/b/c) made by the P-SEA algorithm from inter-Cα distances and dihedrals. It is less detailed than DSSP but needs only Cα positions.

Summarize the fold with a handful of shape descriptors and a per-residue structural alphabet.

  · Radius of gyration (Rg) is the root-mean-square distance of Cα atoms from their centroid — a single number for overall size and compactness. A globular domain of N residues has Rg ≈ 2.2·N^0.38 Å; an extended or disordered chain has a much larger Rg. The Cα contact count is the number of residue pairs whose Cα atoms are within 8 Å and are more than four positions apart in sequence — a standard proxy for tertiary packing density. The bounding box is the smallest axis-aligned box enclosing all Cα atoms.

  · The Foldseek 3Di string encodes local tertiary geometry as a 20-letter alphabet — one character per residue — derived from the relative positions of nearby Cα atoms. Unlike the amino-acid sequence, 3Di is a direct function of the 3D structure, so two proteins with the same fold have similar 3Di strings even at low sequence identity.

  · Solvent-accessible surface area (SASA) is the area in Å² traced out by the centre of a 1.4 Å probe sphere (a water molecule) rolled over the protein's van der Waals surface (Shrake–Rupley / Lee–Richards construction). Buried residues have near-zero SASA; fully exposed residues can exceed 200 Å². The total SASA scales roughly with the number of surface residues.

Ask how reliable the model is.

  · pLDDT (predicted Local Distance Difference Test) is AlphaFold's per-residue confidence score, ranging from 0 to 100. Values above 90 indicate high confidence (typically well-packed cores); 70–90 is confident; 50–70 low confidence; below 50 usually means the region is disordered or the prediction is unreliable there. AlphaFold stores pLDDT in the mmCIF B-factor column.

  · B-factor (Debye–Waller factor) reflects atomic displacement in the crystal lattice. It is an experimental observable (units Å²), not a prediction; low values mean the atom is pinned down, high values mean it moves or is heterogeneous across the crystal.

  · Predicted Aligned Error (PAE) is an AlphaFold confidence matrix: entry (i, j) is the expected error in the position of residue j, in ångströms, when the prediction is superimposed on the true structure at residue i. Low PAE within a block of residues means that block is internally rigid and well-predicted; high PAE between two blocks means their relative placement is uncertain even if each block individually is confident.

Place it in context: what it resembles, what it is annotated as, and how it looks.

  · Nearest PDB neighbors are the top structural matches found by Foldseek when searching this structure against the entire Protein Data Bank. Each hit reports a TM-score (0 to 1; >0.5 almost always implies the same fold) and an E-value. These are *structural* homologs — they may share no detectable sequence similarity.

  · Functional annotations link the protein to curated databases. InterPro entries identify conserved domains and families by matching the sequence against member-database signatures (Pfam, PROSITE, CDD, …). Gene Ontology (GO) terms describe molecular function, biological process, and cellular component in a controlled vocabulary. CATH places the structure in a hierarchical fold classification (Class/Architecture/Topology/Homologous-superfamily). The organism is the source species.

  · Three diagnostic plots accompany the record. The Cα contact map visualizes the tertiary structure as a 2D adjacency matrix (8 Å cutoff, sequence-local contacts suppressed). The Ramachandran plot shows the distribution of backbone (φ, ψ) torsions, with points in the α and β basins reflecting secondary structure content. The PAE plot shows AlphaFold's inter-residue confidence as a color matrix.

  · Six rendered views show the 3D structure from the faces of a cube — i.e. along ±x, ±y, ±z. Rendering representation is drawn randomly per protein from cartoon (secondary-structure ribbons), sticks (backbone bonds), or molecular surface; coloring is either N→C rainbow (blue at the N-terminus through red at the C-terminus) or one color per chain.